Protein AF-P91363-F1 (afdb_monomer_lite)

Radius of gyration: 37.76 Å; chains: 1; bounding box: 95×38×75 Å

Foldseek 3Di:
DKDFDQLVVDVCSLVVQFTWIQDPNDIFTDGDPQFDDRSSPHGNPPPPPPVCVVVVVVVVVVVVVVVVVVVVVVVVVVVVVVVVVVVPPPVVVVVVVVVVD

pLDDT: mean 79.45, std 15.48, range [49.94, 96.5]

InterPro domains:
  IPR000742 EGF-like domain [PF00008] (11-38)
  IPR000742 EGF-like domain [PS00022] (29-40)
  IPR000742 EGF-like domain [PS01186] (29-40)
  IPR000742 EGF-like domain [PS50026] (6-41)

Secondary structure (DSSP, 8-state):
-EEE--GGGSGGGGGGSEEEEEETTEEEEEEPTTEESTTS-EE-------GGGSHHHHHHHHHHHHHHHHHHHHHHHHHHHHHHHHSSSSHHHHHHHHH--

Organism: Caenorhabditis elegans (NCBI:txid6239)

Sequence (101 aa):
MMTRMIDSMCPSECHSRGYCFRIEGEPRCFCQAGFEGDVCQFIESTVATIEDTKHGWGVMDTLLLICICLVVIGFYCIFMGYRSRRKDPESSFELQIIEEA

Structure (mmCIF, N/CA/C/O backbone):
data_AF-P91363-F1
#
_entry.id   AF-P91363-F1
#
loop_
_atom_site.group_PDB
_atom_site.id
_atom_site.type_symbol
_atom_site.label_atom_id
_atom_site.label_alt_id
_atom_site.label_comp_id
_atom_site.label_asym_id
_atom_site.label_entity_id
_atom_site.label_seq_id
_atom_site.pdbx_PDB_ins_code
_atom_site.Cartn_x
_atom_site.Cartn_y
_atom_site.Cartn_z
_atom_site.occupancy
_atom_site.B_iso_or_equiv
_atom_site.auth_seq_id
_atom_site.auth_comp_id
_atom_site.auth_asym_id
_atom_site.auth_atom_id
_atom_site.pdbx_PDB_model_num
ATOM 1 N N . MET A 1 1 ? 16.792 -10.262 -27.525 1.00 79.25 1 MET A N 1
ATOM 2 C CA . MET A 1 1 ? 17.711 -10.989 -26.617 1.00 79.25 1 MET A CA 1
ATOM 3 C C . MET A 1 1 ? 18.050 -10.071 -25.462 1.00 79.25 1 MET A C 1
ATOM 5 O O . MET A 1 1 ? 18.231 -8.884 -25.707 1.00 79.25 1 MET A O 1
ATOM 9 N N . MET A 1 2 ? 18.114 -10.611 -24.247 1.00 82.56 2 MET A N 1
ATOM 10 C CA . MET A 1 2 ? 18.591 -9.895 -23.065 1.00 82.56 2 MET A CA 1
ATOM 11 C C . MET A 1 2 ? 19.899 -10.539 -22.606 1.00 82.56 2 MET A C 1
ATOM 13 O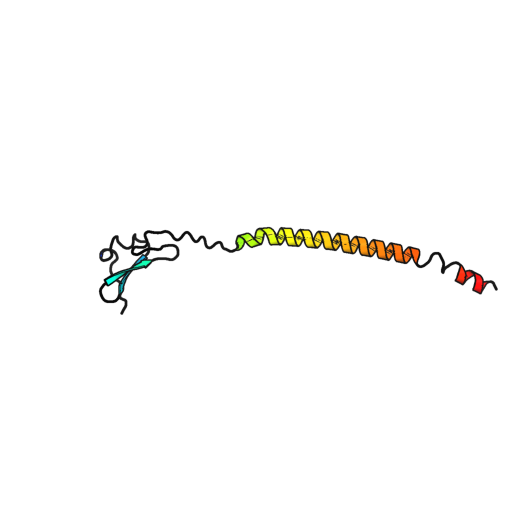 O . MET A 1 2 ? 19.962 -11.760 -22.465 1.00 82.56 2 MET A O 1
ATOM 17 N N . THR A 1 3 ? 20.938 -9.735 -22.400 1.00 90.69 3 THR A N 1
ATOM 18 C CA . THR A 1 3 ? 22.261 -10.232 -21.994 1.00 90.69 3 THR A CA 1
ATOM 19 C C . THR A 1 3 ? 22.774 -9.406 -20.829 1.00 90.69 3 THR A C 1
ATOM 21 O O . THR A 1 3 ? 22.764 -8.179 -20.904 1.00 90.69 3 THR A O 1
ATOM 24 N N . ARG A 1 4 ? 23.222 -10.062 -19.755 1.00 89.31 4 ARG A N 1
ATOM 25 C CA . ARG A 1 4 ? 23.795 -9.376 -18.590 1.00 89.31 4 ARG A CA 1
ATOM 26 C C . ARG A 1 4 ? 25.158 -8.775 -18.939 1.00 89.31 4 ARG A C 1
ATOM 28 O O . ARG A 1 4 ? 25.976 -9.432 -19.581 1.00 89.31 4 ARG A O 1
ATOM 35 N N . MET A 1 5 ? 25.386 -7.542 -18.508 1.00 88.44 5 MET A N 1
ATOM 36 C CA . MET A 1 5 ? 26.622 -6.784 -18.701 1.00 88.44 5 MET A CA 1
ATOM 37 C C . MET A 1 5 ? 27.313 -6.505 -17.362 1.00 88.44 5 MET A C 1
ATOM 39 O O . MET A 1 5 ? 26.780 -6.813 -16.298 1.00 88.44 5 MET A O 1
ATOM 43 N N . ILE A 1 6 ? 28.519 -5.940 -17.428 1.00 90.31 6 ILE A N 1
ATOM 44 C CA . ILE A 1 6 ? 29.226 -5.399 -16.262 1.00 90.31 6 ILE A CA 1
ATOM 45 C C . ILE A 1 6 ? 28.561 -4.071 -15.887 1.00 90.31 6 ILE A C 1
ATOM 47 O O . ILE A 1 6 ? 28.301 -3.262 -16.775 1.00 90.31 6 ILE A O 1
ATOM 51 N N . ASP A 1 7 ? 28.316 -3.833 -14.599 1.00 86.44 7 ASP A N 1
ATOM 52 C CA . ASP A 1 7 ? 27.561 -2.657 -14.144 1.00 86.44 7 ASP A CA 1
ATOM 53 C C . ASP A 1 7 ? 28.217 -1.323 -14.542 1.00 86.44 7 ASP A C 1
ATOM 55 O O . ASP A 1 7 ? 27.504 -0.383 -14.875 1.00 86.44 7 ASP A O 1
ATOM 59 N N . SER A 1 8 ? 29.549 -1.268 -14.667 1.00 88.25 8 SER A N 1
ATOM 60 C CA . SER A 1 8 ? 30.285 -0.094 -15.176 1.00 88.25 8 SER A CA 1
ATOM 61 C C . SER A 1 8 ? 30.000 0.272 -16.639 1.00 88.25 8 SER A C 1
ATOM 63 O O . SER A 1 8 ? 30.448 1.313 -17.113 1.00 88.25 8 SER A O 1
ATOM 65 N N . MET A 1 9 ? 29.297 -0.584 -17.387 1.00 89.06 9 MET A N 1
ATOM 66 C CA . MET A 1 9 ? 28.846 -0.293 -18.753 1.00 89.06 9 MET A CA 1
ATOM 67 C C . MET A 1 9 ? 27.476 0.396 -18.779 1.00 89.06 9 MET A C 1
ATOM 69 O O . MET A 1 9 ? 27.086 0.924 -19.821 1.00 89.06 9 MET A O 1
ATOM 73 N N . CYS A 1 10 ? 26.736 0.367 -17.668 1.00 90.25 10 CYS A N 1
ATOM 74 C CA . CYS A 1 10 ? 25.472 1.074 -17.526 1.00 90.25 10 CYS A CA 1
ATOM 75 C C . CYS A 1 10 ? 25.693 2.483 -16.962 1.00 90.25 10 CYS A C 1
ATOM 77 O O . CYS A 1 10 ? 26.642 2.715 -16.211 1.00 90.25 10 CYS A O 1
ATOM 79 N N . PRO A 1 11 ? 24.801 3.437 -17.281 1.00 86.94 11 PRO A N 1
ATOM 80 C CA . PRO A 1 11 ? 24.852 4.761 -16.679 1.00 86.94 11 PRO A CA 1
ATOM 81 C C . PRO A 1 11 ? 24.743 4.655 -15.153 1.00 86.94 11 PRO A C 1
ATOM 83 O O . PRO A 1 11 ? 23.833 4.008 -14.627 1.00 86.94 11 PRO A O 1
ATOM 86 N N . SER A 1 12 ? 25.669 5.302 -14.437 1.00 90.06 12 SER A N 1
ATOM 87 C CA . SER A 1 12 ? 25.713 5.361 -12.963 1.00 90.06 12 SER A CA 1
ATOM 88 C C . SER A 1 12 ? 25.705 4.000 -12.254 1.00 90.06 12 SER A C 1
ATOM 90 O O . SER A 1 12 ? 25.212 3.897 -11.131 1.00 90.06 12 SER A O 1
ATOM 92 N N . GLU A 1 13 ? 26.170 2.940 -12.927 1.00 91.88 13 GLU A N 1
ATOM 93 C CA . GLU A 1 13 ? 26.227 1.579 -12.378 1.00 91.88 13 GLU A CA 1
ATOM 94 C C . GLU A 1 13 ? 24.873 1.073 -11.838 1.00 91.88 13 GLU A C 1
ATOM 96 O O . GLU A 1 13 ? 24.823 0.277 -10.899 1.00 91.88 13 GLU A O 1
ATOM 101 N N . CYS A 1 14 ? 23.752 1.569 -12.379 1.00 92.06 14 CYS A N 1
ATOM 102 C CA . CYS A 1 14 ? 22.409 1.317 -11.837 1.00 92.06 14 CYS A CA 1
ATOM 103 C C . CYS A 1 14 ? 22.299 1.619 -10.322 1.00 92.06 14 CYS A C 1
ATOM 105 O O . CYS A 1 14 ? 21.601 0.913 -9.586 1.00 92.06 14 CYS A O 1
ATOM 107 N N . HIS A 1 15 ? 23.073 2.600 -9.835 1.00 91.38 15 HIS A N 1
ATOM 108 C CA . HIS A 1 15 ? 23.263 2.942 -8.422 1.00 91.38 15 HIS A CA 1
ATOM 109 C C . HIS A 1 15 ? 23.621 1.748 -7.511 1.00 91.38 15 HIS A C 1
ATOM 111 O O . HIS A 1 15 ? 23.375 1.800 -6.303 1.00 91.38 15 HIS A O 1
ATOM 117 N N . SER A 1 16 ? 24.167 0.655 -8.058 1.00 89.38 16 SER A N 1
ATOM 118 C CA . SER A 1 16 ? 24.353 -0.624 -7.348 1.00 89.38 16 SER A CA 1
ATOM 119 C C . SER A 1 16 ? 23.061 -1.182 -6.720 1.00 89.38 16 SER A C 1
ATOM 121 O O . SER A 1 16 ? 23.111 -1.972 -5.779 1.00 89.38 16 SER A O 1
ATOM 123 N N . ARG A 1 17 ? 21.892 -0.754 -7.216 1.00 91.19 17 ARG A N 1
ATOM 124 C CA . ARG A 1 17 ? 20.539 -1.135 -6.757 1.00 91.19 17 ARG A CA 1
ATOM 125 C C . ARG A 1 17 ? 19.799 -1.990 -7.790 1.00 91.19 17 ARG A C 1
ATOM 127 O O . ARG A 1 17 ? 18.594 -2.219 -7.687 1.00 91.19 17 ARG A O 1
ATOM 134 N N . GLY A 1 18 ? 20.516 -2.442 -8.809 1.00 92.19 18 GLY A N 1
ATOM 135 C CA . GLY A 1 18 ? 19.988 -3.212 -9.919 1.00 92.19 18 GLY A CA 1
ATOM 136 C C . GLY A 1 18 ? 21.095 -3.925 -10.681 1.00 92.19 18 GLY A C 1
ATOM 137 O O . GLY A 1 18 ? 22.244 -3.963 -10.248 1.00 92.19 18 GLY A O 1
ATOM 138 N N . TYR A 1 19 ? 20.730 -4.491 -11.823 1.00 92.31 19 TYR A N 1
ATOM 139 C CA . TYR A 1 19 ? 21.639 -5.214 -12.706 1.00 92.31 19 TYR A CA 1
ATOM 140 C C . TYR A 1 19 ? 21.646 -4.587 -14.099 1.00 92.31 19 TYR A C 1
ATOM 142 O O . TYR A 1 19 ? 20.584 -4.287 -14.650 1.00 92.31 19 TYR A O 1
ATOM 150 N N . CYS A 1 20 ? 22.829 -4.450 -14.694 1.00 94.31 20 CYS A N 1
ATOM 151 C CA . CYS A 1 20 ? 22.972 -3.951 -16.058 1.00 94.31 20 CYS A CA 1
ATOM 152 C C . CYS A 1 20 ? 22.672 -5.032 -17.114 1.00 94.31 20 CYS A C 1
ATOM 154 O O . CYS A 1 20 ? 23.315 -6.090 -17.149 1.00 94.31 20 CYS A O 1
ATOM 156 N N . PHE A 1 21 ? 21.730 -4.761 -18.022 1.00 93.88 21 PHE A N 1
ATOM 157 C CA . PHE A 1 21 ? 21.379 -5.643 -19.138 1.00 93.88 21 PHE A CA 1
ATOM 158 C C . PHE A 1 21 ? 21.402 -4.909 -20.480 1.00 93.88 21 PHE A C 1
ATOM 160 O O . PHE A 1 21 ? 20.991 -3.760 -20.585 1.00 93.88 21 PHE A O 1
ATOM 167 N N . ARG A 1 22 ? 21.813 -5.600 -21.548 1.00 91.88 22 ARG A N 1
ATOM 168 C CA . ARG A 1 22 ? 21.629 -5.134 -22.929 1.00 91.88 22 ARG A CA 1
ATOM 169 C C . ARG A 1 22 ? 20.284 -5.607 -23.452 1.00 91.88 22 ARG A C 1
ATOM 171 O O . ARG A 1 22 ? 20.090 -6.816 -23.600 1.00 91.88 22 ARG A O 1
ATOM 178 N N . ILE A 1 23 ? 19.401 -4.671 -23.776 1.00 90.75 23 ILE A N 1
ATOM 179 C CA . ILE A 1 23 ? 18.097 -4.933 -24.389 1.00 90.75 23 ILE A CA 1
ATOM 180 C C . ILE A 1 23 ? 18.087 -4.211 -25.735 1.00 90.75 23 ILE A C 1
ATOM 182 O O . ILE A 1 23 ? 18.288 -3.007 -25.792 1.00 90.75 23 ILE A O 1
ATOM 186 N N . GLU A 1 24 ? 17.932 -4.961 -26.829 1.00 89.75 24 GLU A N 1
ATOM 187 C CA . GLU A 1 24 ? 17.849 -4.401 -28.197 1.00 89.75 24 GLU A CA 1
ATOM 188 C C . GLU A 1 24 ? 19.048 -3.529 -28.626 1.00 89.75 24 GLU A C 1
ATOM 190 O O . GLU A 1 24 ? 18.962 -2.737 -29.554 1.00 89.75 24 GLU A O 1
ATOM 195 N N . GLY A 1 25 ? 20.206 -3.722 -27.987 1.00 87.62 25 GLY A N 1
ATOM 196 C CA . GLY A 1 25 ? 21.431 -2.963 -28.260 1.00 87.62 25 GLY A CA 1
ATOM 197 C C . GLY A 1 25 ? 21.691 -1.829 -27.267 1.00 87.62 25 GLY A C 1
ATOM 198 O O . GLY A 1 25 ? 22.846 -1.434 -27.116 1.00 87.62 25 GLY A O 1
ATOM 199 N N . GLU A 1 26 ? 20.678 -1.397 -26.517 1.00 89.50 26 GLU A N 1
ATOM 200 C CA . GLU A 1 26 ? 20.801 -0.360 -25.492 1.00 89.50 26 GLU A CA 1
ATOM 201 C C . GLU A 1 26 ? 21.088 -0.962 -24.103 1.00 89.50 26 GLU A C 1
ATOM 203 O O . GLU A 1 26 ? 20.515 -2.001 -23.748 1.00 89.50 26 GLU A O 1
ATOM 208 N N . PRO A 1 27 ? 21.972 -0.345 -23.296 1.00 90.31 27 PRO A N 1
ATOM 209 C CA . PRO A 1 27 ? 22.138 -0.701 -21.893 1.00 90.31 27 PRO A CA 1
ATOM 210 C C . PRO A 1 27 ? 20.943 -0.181 -21.083 1.00 90.31 27 PRO A C 1
ATOM 212 O O . PRO A 1 27 ? 20.646 1.012 -21.095 1.00 90.31 27 PRO A O 1
ATOM 215 N N . ARG A 1 28 ? 20.258 -1.072 -20.369 1.00 91.94 28 ARG A N 1
ATOM 216 C CA . ARG A 1 28 ? 19.160 -0.747 -19.453 1.00 91.94 28 ARG A CA 1
ATOM 217 C C . ARG A 1 28 ? 19.407 -1.384 -18.093 1.00 91.94 28 ARG A C 1
ATOM 219 O O . ARG A 1 28 ? 19.889 -2.515 -18.005 1.00 91.94 28 ARG A O 1
ATOM 226 N N . CYS A 1 29 ? 19.053 -0.662 -17.038 1.00 93.56 29 CYS A N 1
ATOM 227 C CA . CYS A 1 29 ? 19.109 -1.171 -15.676 1.00 93.56 29 CYS A CA 1
ATOM 228 C C . CYS A 1 29 ? 17.827 -1.928 -15.333 1.00 93.56 29 CYS A C 1
ATOM 230 O O . CYS A 1 29 ? 16.726 -1.474 -15.634 1.00 93.56 29 CYS A O 1
ATOM 232 N N . PHE A 1 30 ? 17.971 -3.080 -14.681 1.00 91.88 30 PHE A N 1
ATOM 233 C CA . PHE A 1 30 ? 16.857 -3.788 -14.062 1.00 91.88 30 PHE A CA 1
ATOM 234 C C . PHE A 1 30 ? 16.929 -3.618 -12.548 1.00 91.88 30 PHE A C 1
ATOM 236 O O . PHE A 1 30 ? 17.875 -4.096 -11.918 1.00 91.88 30 PHE A O 1
ATOM 243 N N . CYS A 1 31 ? 15.951 -2.926 -11.976 1.00 93.19 31 CYS A N 1
ATOM 244 C CA . CYS A 1 31 ? 15.967 -2.548 -10.570 1.00 93.19 31 CYS A CA 1
ATOM 245 C C . CYS A 1 31 ? 15.529 -3.681 -9.649 1.00 93.19 31 CYS A C 1
ATOM 247 O O . CYS A 1 31 ? 14.667 -4.494 -9.989 1.00 93.19 31 CYS A O 1
ATOM 249 N N . GLN A 1 32 ? 16.146 -3.741 -8.469 1.00 91.00 32 GLN A N 1
ATOM 250 C CA . GLN A 1 32 ? 15.688 -4.615 -7.399 1.00 91.00 32 GLN A CA 1
ATOM 251 C C . GLN A 1 32 ? 14.327 -4.132 -6.868 1.00 91.00 32 GLN A C 1
ATOM 253 O O . GLN A 1 32 ? 13.989 -2.954 -6.977 1.00 91.00 32 GLN A O 1
ATOM 258 N N . ALA A 1 33 ? 13.542 -5.041 -6.282 1.00 87.38 33 ALA A N 1
ATOM 259 C CA . ALA A 1 33 ? 12.260 -4.701 -5.669 1.00 87.38 33 ALA A CA 1
ATOM 260 C C . ALA A 1 33 ? 12.402 -3.536 -4.671 1.00 87.38 33 ALA A C 1
ATOM 262 O O . ALA A 1 33 ? 13.312 -3.540 -3.839 1.00 87.38 33 ALA A O 1
ATOM 263 N N . GLY A 1 34 ? 11.496 -2.559 -4.759 1.00 87.75 34 GLY A N 1
ATOM 264 C CA . GLY A 1 34 ? 11.546 -1.333 -3.958 1.00 87.75 34 GLY A CA 1
ATOM 265 C C . GLY A 1 34 ? 12.424 -0.225 -4.547 1.00 87.75 34 GLY A C 1
ATOM 266 O O . GLY A 1 34 ? 12.620 0.795 -3.894 1.00 87.75 34 GLY A O 1
ATOM 267 N N . PHE A 1 35 ? 12.959 -0.388 -5.760 1.00 90.06 35 PHE A N 1
ATOM 268 C CA . PHE A 1 35 ? 13.658 0.671 -6.483 1.00 90.06 35 PHE A CA 1
ATOM 269 C C . PHE A 1 35 ? 13.060 0.878 -7.871 1.00 90.06 35 PHE A C 1
ATOM 271 O O . PHE A 1 35 ? 12.744 -0.079 -8.575 1.00 90.06 35 PHE A O 1
ATOM 278 N N . GLU A 1 36 ? 12.959 2.138 -8.272 1.00 90.88 36 GLU A N 1
ATOM 279 C CA . GLU A 1 36 ? 12.362 2.569 -9.531 1.00 90.88 36 GLU A CA 1
ATOM 280 C C . GLU A 1 36 ? 13.233 3.604 -10.255 1.00 90.88 36 GLU A C 1
ATOM 282 O O . GLU A 1 36 ? 14.152 4.209 -9.691 1.00 90.88 36 GLU A O 1
ATOM 287 N N . GLY A 1 37 ? 12.923 3.813 -11.535 1.00 90.81 37 GLY A N 1
ATOM 288 C CA . GLY A 1 37 ? 13.619 4.734 -12.432 1.00 90.81 37 GLY A CA 1
ATOM 289 C C . GLY A 1 37 ? 14.621 4.054 -13.365 1.00 90.81 37 GLY A C 1
ATOM 290 O O . GLY A 1 37 ? 15.007 2.905 -13.161 1.00 90.81 37 GLY A O 1
ATOM 291 N N . ASP A 1 38 ? 15.058 4.792 -14.391 1.00 89.44 38 ASP A N 1
ATOM 292 C CA . ASP A 1 38 ? 15.939 4.290 -15.460 1.00 89.44 38 ASP A CA 1
ATOM 293 C C . ASP A 1 38 ? 17.276 3.723 -14.958 1.00 89.44 38 ASP A C 1
ATOM 295 O O . ASP A 1 38 ? 17.860 2.855 -15.605 1.00 89.44 38 ASP A O 1
ATOM 299 N N . VAL A 1 39 ? 17.758 4.208 -13.808 1.00 91.56 39 VAL A N 1
ATOM 300 C CA . VAL A 1 39 ? 18.987 3.750 -13.139 1.00 91.56 39 VAL A CA 1
ATOM 301 C C . VAL A 1 39 ? 18.745 3.349 -11.683 1.00 91.56 39 VAL A C 1
ATOM 303 O O . VAL A 1 39 ? 19.680 3.317 -10.886 1.00 91.56 39 VAL A O 1
ATOM 306 N N . CYS A 1 40 ? 17.500 3.029 -11.316 1.00 92.62 40 CYS A N 1
ATOM 307 C CA . CYS A 1 40 ? 17.134 2.633 -9.949 1.00 92.62 40 CYS A CA 1
ATOM 308 C C . CYS A 1 40 ? 17.409 3.733 -8.907 1.00 92.62 40 CYS A C 1
ATOM 310 O O . CYS A 1 40 ? 17.805 3.472 -7.763 1.00 92.62 40 CYS A O 1
ATOM 312 N N . GLN A 1 41 ? 17.239 4.993 -9.320 1.00 90.25 41 GLN A N 1
ATOM 313 C CA . GLN A 1 41 ? 17.493 6.164 -8.487 1.00 90.25 41 GLN A CA 1
ATOM 314 C C . GLN A 1 41 ? 16.407 6.409 -7.435 1.00 90.25 41 GLN A C 1
ATOM 316 O O . GLN A 1 41 ? 16.711 6.942 -6.365 1.00 90.25 41 GLN A O 1
ATOM 321 N N . PHE A 1 42 ? 15.165 6.016 -7.708 1.00 90.62 42 PHE A N 1
ATOM 322 C CA . PHE A 1 42 ? 14.042 6.203 -6.799 1.00 90.62 42 PHE A CA 1
ATOM 323 C C . PHE A 1 42 ? 13.899 4.979 -5.898 1.00 90.62 42 PHE A C 1
ATOM 325 O O . PHE A 1 42 ? 14.104 3.851 -6.337 1.00 90.62 42 PHE A O 1
ATOM 332 N N . ILE A 1 43 ? 13.592 5.196 -4.621 1.00 86.12 43 ILE A N 1
ATOM 333 C CA . ILE A 1 43 ? 13.185 4.119 -3.716 1.00 86.12 43 ILE A CA 1
ATOM 334 C C . ILE A 1 43 ? 11.667 4.104 -3.762 1.00 86.12 43 ILE A C 1
ATOM 336 O O . ILE A 1 43 ? 11.036 5.034 -3.252 1.00 86.12 43 ILE A O 1
ATOM 340 N N . GLU A 1 44 ? 11.101 3.061 -4.356 1.00 77.88 44 GLU A N 1
ATOM 341 C CA . GLU A 1 44 ? 9.689 2.763 -4.200 1.00 77.88 44 GLU A CA 1
ATOM 342 C C . GLU A 1 44 ? 9.506 2.290 -2.764 1.00 77.88 44 GLU A C 1
ATOM 344 O O . GLU A 1 44 ? 9.702 1.131 -2.396 1.00 77.88 44 GLU A O 1
ATOM 349 N N . SER A 1 45 ? 9.180 3.252 -1.911 1.00 67.62 45 SER A N 1
ATOM 350 C CA . SER A 1 45 ? 8.812 3.022 -0.523 1.00 67.62 45 SER A CA 1
ATOM 351 C C . SER A 1 45 ? 7.376 2.511 -0.452 1.00 67.62 45 SER A C 1
ATOM 353 O O . SER A 1 45 ? 6.603 2.901 0.413 1.00 67.62 45 SER A O 1
ATOM 355 N N . THR A 1 46 ? 7.045 1.537 -1.301 1.00 59.31 46 THR A N 1
ATOM 356 C CA . THR A 1 46 ? 6.206 0.457 -0.830 1.00 59.31 46 THR A CA 1
ATOM 357 C C . THR A 1 46 ? 7.123 -0.357 0.094 1.00 59.31 46 THR A C 1
ATOM 359 O O . THR A 1 46 ? 7.693 -1.378 -0.271 1.00 59.31 46 THR A O 1
ATOM 362 N N . VAL A 1 47 ? 7.284 0.001 1.369 1.00 54.75 47 VAL A N 1
ATOM 363 C CA . VAL A 1 47 ? 6.239 -0.344 2.337 1.00 54.75 47 VAL A CA 1
ATOM 364 C C . VAL A 1 47 ? 5.122 -1.051 1.577 1.00 54.75 47 VAL A C 1
ATOM 366 O O . VAL A 1 47 ? 4.075 -0.490 1.274 1.00 54.75 47 VAL A O 1
ATOM 369 N N . ALA A 1 48 ? 5.383 -2.315 1.222 1.00 56.75 48 ALA A N 1
ATOM 370 C CA . ALA A 1 48 ? 4.408 -3.321 1.531 1.00 56.75 48 ALA A CA 1
ATOM 371 C C . ALA A 1 48 ? 4.006 -2.964 2.957 1.00 56.75 48 ALA A C 1
ATOM 373 O O . ALA A 1 48 ? 4.637 -3.347 3.942 1.00 56.75 48 ALA A O 1
ATOM 374 N N . THR A 1 49 ? 2.987 -2.113 3.050 1.00 53.31 49 THR A N 1
ATOM 375 C CA . THR A 1 49 ? 1.933 -2.283 3.993 1.00 53.31 49 THR A CA 1
ATOM 376 C C . THR A 1 49 ? 1.579 -3.724 3.733 1.00 53.31 49 THR A C 1
ATOM 378 O O . THR A 1 49 ? 0.748 -4.060 2.894 1.00 53.31 49 THR A O 1
ATOM 381 N N . ILE A 1 50 ? 2.303 -4.600 4.425 1.00 56.56 50 ILE A N 1
ATOM 382 C CA . ILE A 1 50 ? 1.672 -5.748 4.979 1.00 56.56 50 ILE A CA 1
ATOM 383 C C . ILE A 1 50 ? 0.396 -5.132 5.517 1.00 56.56 50 ILE A C 1
ATOM 385 O O . ILE A 1 50 ? 0.424 -4.178 6.305 1.00 56.56 50 ILE A O 1
ATOM 389 N N . GLU A 1 51 ? -0.720 -5.591 4.991 1.00 58.81 51 GLU A N 1
ATOM 390 C CA . GLU A 1 51 ? -2.051 -5.258 5.456 1.00 58.81 51 GLU A CA 1
ATOM 391 C C . GLU A 1 51 ? -2.240 -5.683 6.936 1.00 58.81 51 GLU A C 1
ATOM 393 O O . GLU A 1 51 ? -3.356 -5.822 7.421 1.00 58.81 51 GLU A O 1
ATOM 398 N N . ASP A 1 52 ? -1.153 -5.821 7.701 1.00 56.91 52 ASP A N 1
ATOM 399 C CA . ASP A 1 52 ? -1.059 -5.975 9.138 1.00 56.91 52 ASP A CA 1
ATOM 400 C C . ASP A 1 52 ? -1.544 -4.759 9.924 1.00 56.91 52 ASP A C 1
ATOM 402 O O . ASP A 1 52 ? -1.602 -4.813 11.149 1.00 56.91 52 ASP A O 1
ATOM 406 N N . THR A 1 53 ? -1.992 -3.685 9.273 1.00 50.75 53 THR A N 1
ATOM 407 C CA . THR A 1 53 ? -2.780 -2.656 9.964 1.00 50.75 53 THR A CA 1
ATOM 408 C C . THR A 1 53 ? -4.274 -2.981 10.045 1.00 50.75 53 THR A C 1
ATOM 410 O O . THR A 1 53 ? -4.992 -2.272 10.746 1.00 50.75 53 THR A O 1
ATOM 413 N N . LYS A 1 54 ? -4.761 -4.087 9.453 1.00 55.28 54 LYS A N 1
ATOM 414 C CA . LYS A 1 54 ? -6.109 -4.620 9.753 1.00 55.28 54 LYS A CA 1
ATOM 415 C C . LYS A 1 54 ? -6.146 -5.631 10.906 1.00 55.28 54 LYS A C 1
ATOM 417 O O . LYS A 1 54 ? -7.233 -5.944 11.386 1.00 55.28 54 LYS A O 1
ATOM 422 N N . HIS A 1 55 ? -5.003 -6.080 11.431 1.00 53.03 55 HIS A N 1
ATOM 423 C CA . HIS A 1 55 ? -4.982 -6.969 12.604 1.00 53.03 55 HIS A CA 1
ATOM 424 C C . HIS A 1 55 ? -5.215 -6.233 13.940 1.00 53.03 55 HIS A C 1
ATOM 426 O O . HIS A 1 55 ? -5.605 -6.860 14.922 1.00 53.03 55 HIS A O 1
ATOM 432 N N . GLY A 1 56 ? -5.049 -4.904 13.991 1.00 56.31 56 GLY A N 1
ATOM 433 C CA . GLY A 1 56 ? -5.282 -4.117 15.212 1.00 56.31 56 GLY A CA 1
ATOM 434 C C . GLY A 1 56 ? -6.761 -3.896 15.552 1.00 56.31 56 GLY A C 1
ATOM 435 O O . GLY A 1 56 ? -7.117 -3.815 16.725 1.00 56.31 56 GLY A O 1
ATOM 436 N N . TRP A 1 57 ? -7.631 -3.829 14.539 1.00 61.69 57 TRP A N 1
ATOM 437 C CA . TRP A 1 57 ? -9.074 -3.640 14.741 1.00 61.69 57 TRP A CA 1
ATOM 438 C C . TRP A 1 57 ? -9.784 -4.975 14.977 1.00 61.69 57 TRP A C 1
ATOM 440 O O . TRP A 1 57 ? -10.688 -5.044 15.801 1.00 61.69 57 TRP A O 1
ATOM 450 N N . GLY A 1 58 ? -9.301 -6.067 14.371 1.00 63.91 58 GLY A N 1
ATOM 451 C CA . GLY A 1 58 ? -9.932 -7.383 14.488 1.00 63.91 58 GLY A CA 1
ATOM 452 C C . GLY A 1 58 ? -10.053 -7.892 15.926 1.00 63.91 58 GLY A C 1
ATOM 453 O O . GLY A 1 58 ? -11.110 -8.389 16.300 1.00 63.91 58 GLY A O 1
ATOM 454 N N . VAL A 1 59 ? -9.026 -7.740 16.770 1.00 73.56 59 VAL A N 1
ATOM 455 C CA . VAL A 1 59 ? -9.100 -8.222 18.166 1.00 73.56 59 VAL A CA 1
ATOM 456 C C . VAL A 1 59 ? -10.062 -7.368 18.995 1.00 73.56 59 VAL A C 1
ATOM 458 O O . VAL A 1 59 ? -10.826 -7.911 19.790 1.00 73.56 59 VAL A O 1
ATOM 461 N N . MET A 1 60 ? -10.070 -6.050 18.777 1.00 77.12 60 MET A N 1
ATOM 462 C CA . MET A 1 60 ? -10.969 -5.129 19.481 1.00 77.12 60 MET A CA 1
ATOM 463 C C . MET A 1 60 ? -12.425 -5.360 19.078 1.00 77.12 60 MET A C 1
ATOM 465 O O . MET A 1 60 ? -13.285 -5.481 19.950 1.00 77.12 60 MET A O 1
ATOM 469 N N . ASP A 1 61 ? -12.680 -5.531 17.780 1.00 83.50 61 ASP A N 1
ATOM 470 C CA . ASP A 1 61 ? -14.002 -5.863 17.255 1.00 83.50 61 ASP A CA 1
ATOM 471 C C . ASP A 1 61 ? -14.462 -7.237 17.761 1.00 83.50 61 ASP A C 1
ATOM 473 O O . ASP A 1 61 ? -15.598 -7.390 18.212 1.00 83.50 61 ASP A O 1
ATOM 477 N N . THR A 1 62 ? -13.569 -8.233 17.781 1.00 87.44 62 THR A N 1
ATOM 478 C CA . THR A 1 62 ? -13.902 -9.580 18.269 1.00 87.44 62 THR A CA 1
ATOM 479 C C . THR A 1 62 ? -14.231 -9.572 19.765 1.00 87.44 62 THR A C 1
ATOM 481 O O . THR A 1 62 ? -15.228 -10.167 20.177 1.00 87.44 62 THR A O 1
ATOM 484 N N . LEU A 1 63 ? -13.443 -8.874 20.591 1.00 88.94 63 LEU A N 1
ATOM 485 C CA . LEU A 1 63 ? -13.696 -8.755 22.032 1.00 88.94 63 LEU A CA 1
ATOM 486 C C . LEU A 1 63 ? -15.002 -8.005 22.323 1.00 88.94 63 LEU A C 1
ATOM 488 O O . LEU A 1 63 ? -15.780 -8.437 23.176 1.00 88.94 63 LEU A O 1
ATOM 492 N N . LEU A 1 64 ? -15.274 -6.919 21.595 1.00 90.50 64 LEU A N 1
ATOM 493 C CA . LEU A 1 64 ? -16.507 -6.147 21.734 1.00 90.50 64 LEU A CA 1
ATOM 494 C C . LEU A 1 64 ? -17.745 -6.994 21.395 1.00 90.50 64 LEU A C 1
ATOM 496 O O . LEU A 1 64 ? -18.717 -6.988 22.153 1.00 90.50 64 LEU A O 1
ATOM 500 N N . LEU A 1 65 ? -17.696 -7.766 20.305 1.00 91.50 65 LEU A N 1
ATOM 501 C CA . LEU A 1 65 ? -18.785 -8.657 19.896 1.00 91.50 65 LEU A CA 1
ATOM 502 C C . LEU A 1 65 ? -19.064 -9.751 20.935 1.00 91.50 65 LEU A C 1
ATOM 504 O O . LEU A 1 65 ? -20.224 -9.999 21.263 1.00 91.50 65 LEU A O 1
ATOM 508 N N . ILE A 1 66 ? -18.024 -10.370 21.506 1.00 93.69 66 ILE A N 1
ATOM 509 C CA . ILE A 1 66 ? -18.179 -11.385 22.562 1.00 93.69 66 ILE A CA 1
ATOM 510 C C . ILE A 1 66 ? -18.862 -10.784 23.799 1.00 93.69 66 ILE A C 1
ATOM 512 O O . ILE A 1 66 ? -19.808 -11.372 24.326 1.00 93.69 66 ILE A O 1
ATOM 516 N N . CYS A 1 67 ? -18.436 -9.596 24.236 1.00 94.56 67 CYS A N 1
ATOM 517 C CA . CYS A 1 67 ? -19.047 -8.894 25.366 1.00 94.56 67 CYS A CA 1
ATOM 518 C C . CYS A 1 67 ? -20.537 -8.599 25.131 1.00 94.56 67 CYS A C 1
ATOM 520 O O . CYS A 1 67 ? -21.360 -8.865 26.009 1.00 94.56 67 CYS A O 1
ATOM 522 N N . ILE A 1 68 ? -20.904 -8.106 23.942 1.00 95.00 68 ILE A N 1
ATOM 523 C CA . ILE A 1 68 ? -22.305 -7.838 23.578 1.00 95.00 68 ILE A CA 1
ATOM 524 C C . ILE A 1 68 ? -23.127 -9.133 23.606 1.00 95.00 68 ILE A C 1
ATOM 526 O O . ILE A 1 68 ? -24.209 -9.159 24.194 1.00 95.00 68 ILE A O 1
ATOM 530 N N . CYS A 1 69 ? -22.606 -10.227 23.043 1.00 95.31 69 CYS A N 1
ATOM 531 C CA . CYS A 1 69 ? -23.273 -11.529 23.057 1.00 95.31 69 CYS A CA 1
ATOM 532 C C . CYS A 1 69 ? -23.544 -12.031 24.482 1.00 95.31 69 CYS A C 1
ATOM 534 O O . CYS A 1 69 ? -24.649 -12.490 24.759 1.00 95.31 69 CYS A O 1
ATOM 536 N N . LEU A 1 70 ? -22.585 -11.906 25.404 1.00 96.06 70 LEU A N 1
ATOM 537 C CA . LEU A 1 70 ? -22.768 -12.318 26.801 1.00 96.06 70 LEU A CA 1
ATOM 538 C C . LEU A 1 70 ? -23.840 -11.491 27.518 1.00 96.06 70 LEU A C 1
ATOM 540 O O . LEU A 1 70 ? -24.643 -12.051 28.262 1.00 96.06 70 LEU A O 1
ATOM 544 N N . VAL A 1 71 ? -23.895 -10.180 27.268 1.00 96.31 71 VAL A N 1
ATOM 545 C CA . VAL A 1 71 ? -24.934 -9.304 27.831 1.00 96.31 71 VAL A CA 1
ATOM 546 C C . VAL A 1 71 ? -26.311 -9.669 27.276 1.00 96.31 71 VAL A C 1
ATOM 548 O O . VAL A 1 71 ? -27.265 -9.781 28.045 1.00 96.31 71 VAL A O 1
ATOM 551 N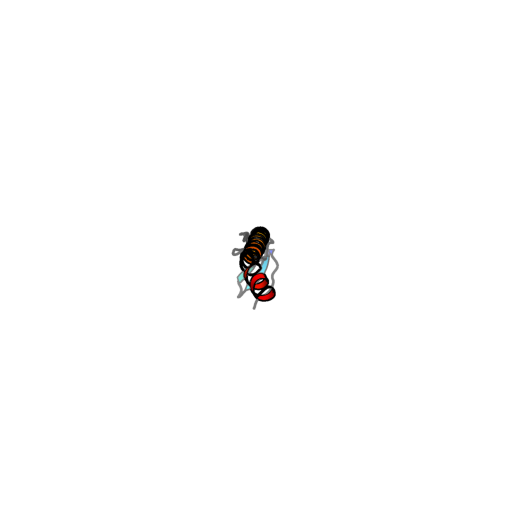 N . VAL A 1 72 ? -26.421 -9.918 25.968 1.00 96.50 72 VAL A N 1
ATOM 552 C CA . VAL A 1 72 ? -27.681 -10.323 25.323 1.00 96.50 72 VAL A CA 1
ATOM 553 C C . VAL A 1 72 ? -28.141 -11.692 25.820 1.00 96.50 72 VAL A C 1
ATOM 555 O O . VAL A 1 72 ? -29.305 -11.840 26.182 1.00 96.50 72 VAL A O 1
ATOM 558 N N . ILE A 1 73 ? -27.244 -12.679 25.897 1.00 95.19 73 ILE A N 1
ATOM 559 C CA . ILE A 1 73 ? -27.550 -14.017 26.423 1.00 95.19 73 ILE A CA 1
ATOM 560 C C . ILE A 1 73 ? -27.935 -13.930 27.902 1.00 95.19 73 ILE A C 1
ATOM 562 O O . ILE A 1 73 ? -28.926 -14.528 28.307 1.00 95.19 73 ILE A O 1
ATOM 566 N N . GLY A 1 74 ? -27.208 -13.150 28.706 1.00 95.19 74 GLY A N 1
ATOM 567 C CA . GLY A 1 74 ? -27.529 -12.918 30.113 1.00 95.19 74 GLY A CA 1
ATOM 568 C C . GLY A 1 74 ? -28.911 -12.293 30.287 1.00 95.19 74 GLY A C 1
ATOM 569 O O . GLY A 1 74 ? -29.730 -12.808 31.046 1.00 95.19 74 GLY A O 1
ATOM 570 N N . PHE A 1 75 ? -29.216 -11.242 29.524 1.00 95.38 75 PHE A N 1
ATOM 571 C CA . PHE A 1 75 ? -30.530 -10.606 29.530 1.00 95.38 75 PHE A CA 1
ATOM 572 C C . PHE A 1 75 ? -31.627 -11.557 29.045 1.00 95.38 75 PHE A C 1
ATOM 574 O O . PHE A 1 75 ? -32.702 -11.595 29.634 1.00 95.38 75 PHE A O 1
ATOM 581 N N . TYR A 1 76 ? -31.356 -12.374 28.027 1.00 93.19 76 TYR A N 1
ATOM 582 C CA . TYR A 1 76 ? -32.287 -13.379 27.522 1.00 93.19 76 TYR A CA 1
ATOM 583 C C . TYR A 1 76 ? -32.571 -14.475 28.555 1.00 93.19 76 TYR A C 1
ATOM 585 O O . TYR A 1 76 ? -33.732 -14.797 28.796 1.00 93.19 76 TYR A O 1
ATOM 593 N N . CYS A 1 77 ? -31.546 -15.006 29.226 1.00 91.88 77 CYS A N 1
ATOM 594 C CA . CYS A 1 77 ? -31.689 -15.980 30.309 1.00 91.88 77 CYS A CA 1
ATOM 595 C C . CYS A 1 77 ? -32.464 -15.397 31.492 1.00 91.88 77 CYS A C 1
ATOM 597 O O . CYS A 1 77 ? -33.359 -16.049 32.025 1.00 91.88 77 CYS A O 1
ATOM 599 N N . ILE A 1 78 ? -32.166 -14.152 31.869 1.00 89.56 78 ILE A N 1
ATOM 600 C CA . ILE A 1 78 ? -32.885 -13.422 32.912 1.00 89.56 78 ILE A CA 1
ATOM 601 C C . ILE A 1 78 ? -34.344 -13.208 32.497 1.00 89.56 78 ILE A C 1
ATOM 603 O O . ILE A 1 78 ? -35.247 -13.505 33.270 1.00 89.56 78 ILE A O 1
ATOM 607 N N . PHE A 1 79 ? -34.603 -12.758 31.271 1.00 91.00 79 PHE A N 1
ATOM 608 C CA . PHE A 1 79 ? -35.947 -12.509 30.756 1.00 91.00 79 PHE A CA 1
ATOM 609 C C . PHE A 1 79 ? -36.766 -13.796 30.634 1.00 91.00 79 PHE A C 1
ATO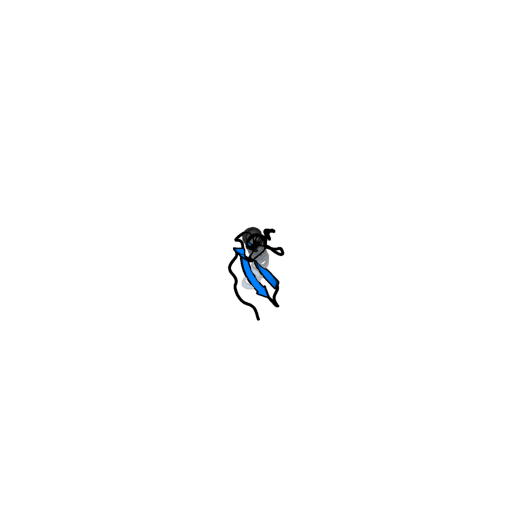M 611 O O . PHE A 1 79 ? -37.929 -13.820 31.029 1.00 91.00 79 PHE A O 1
ATOM 618 N N . MET A 1 80 ? -36.170 -14.886 30.148 1.00 81.56 80 MET A N 1
ATOM 619 C CA . MET A 1 80 ? -36.813 -16.199 30.126 1.00 81.56 80 MET A CA 1
ATOM 620 C C . MET A 1 80 ? -37.030 -16.750 31.534 1.00 81.56 80 MET A C 1
ATOM 622 O O . MET A 1 80 ? -38.096 -17.295 31.794 1.00 81.56 80 MET A O 1
ATOM 626 N N . GLY A 1 81 ? -36.087 -16.563 32.459 1.00 84.69 81 GLY A N 1
ATOM 627 C CA . GLY A 1 81 ? -36.249 -16.924 33.867 1.00 84.69 81 GLY A CA 1
ATOM 628 C C . GLY A 1 81 ? -37.373 -16.132 34.541 1.00 84.69 81 GLY A C 1
ATOM 629 O O . GLY A 1 81 ? -38.233 -16.713 35.202 1.00 84.69 81 GLY A O 1
ATOM 630 N N . TYR A 1 82 ? -37.444 -14.821 34.300 1.00 73.00 82 TYR A N 1
ATOM 631 C CA . TYR A 1 82 ? -38.546 -13.966 34.744 1.00 73.00 82 TYR A CA 1
ATOM 632 C C . TYR A 1 82 ? -39.872 -14.376 34.106 1.00 73.00 82 TYR A C 1
ATOM 634 O O . TYR A 1 82 ? -40.891 -14.440 34.794 1.00 73.00 82 TYR A O 1
ATOM 642 N N . ARG A 1 83 ? -39.878 -14.704 32.810 1.00 71.88 83 ARG A N 1
ATOM 643 C CA . ARG A 1 83 ? -41.069 -15.196 32.113 1.00 71.88 83 ARG A CA 1
ATOM 644 C C . ARG A 1 83 ? -41.506 -16.560 32.641 1.00 71.88 83 ARG A C 1
ATOM 646 O O . ARG A 1 83 ? -42.703 -16.784 32.754 1.00 71.88 83 ARG A O 1
ATOM 653 N N . SER A 1 84 ? -40.571 -17.439 32.993 1.00 64.12 84 SER A N 1
ATOM 654 C CA . SER A 1 84 ? -40.859 -18.741 33.599 1.00 64.12 84 SER A CA 1
ATOM 655 C C . SER A 1 84 ? -41.433 -18.584 35.005 1.00 64.12 84 SER A C 1
ATOM 657 O O . SER A 1 84 ? -42.365 -19.293 35.350 1.00 64.12 84 SER A O 1
ATOM 659 N N . ARG A 1 85 ? -40.952 -17.614 35.795 1.00 61.56 85 ARG A N 1
ATOM 660 C CA . ARG A 1 85 ? -41.531 -17.282 37.109 1.00 61.56 85 ARG A CA 1
ATOM 661 C C . ARG A 1 85 ? -42.913 -16.631 37.001 1.00 61.56 85 ARG A C 1
ATOM 663 O O . ARG A 1 85 ? -43.741 -16.842 37.875 1.00 61.56 85 ARG A O 1
ATOM 670 N N . ARG A 1 86 ? -43.180 -15.847 35.947 1.00 57.16 86 ARG A N 1
ATOM 671 C CA . ARG A 1 86 ? -44.519 -15.286 35.686 1.00 57.16 86 ARG A CA 1
ATOM 672 C C . ARG A 1 86 ? -45.495 -16.274 35.057 1.00 57.16 86 ARG A C 1
ATOM 674 O O . ARG A 1 86 ? -46.687 -16.009 35.124 1.00 57.16 86 ARG A O 1
ATOM 681 N N . LYS A 1 87 ? -45.026 -17.344 34.410 1.00 49.94 87 LYS A N 1
ATOM 682 C CA . LYS A 1 87 ? -45.927 -18.297 33.754 1.00 49.94 87 LYS A CA 1
ATOM 683 C C . LYS A 1 87 ? -46.708 -19.168 34.729 1.00 49.94 87 LYS A C 1
ATOM 685 O O . LYS A 1 87 ? -47.728 -19.679 34.302 1.00 49.94 87 LYS A O 1
ATOM 690 N N . ASP A 1 88 ? -46.321 -19.229 36.004 1.00 52.75 88 ASP A N 1
ATOM 691 C CA . ASP A 1 88 ? -47.056 -19.990 37.016 1.00 52.75 88 ASP A CA 1
ATOM 692 C C . ASP A 1 88 ? -47.025 -19.313 38.409 1.00 52.75 88 ASP A C 1
ATOM 694 O O . ASP A 1 88 ? -46.323 -19.763 39.312 1.00 52.75 88 ASP A O 1
ATOM 698 N N . PRO A 1 89 ? -47.761 -18.206 38.616 1.00 52.56 89 PRO A N 1
ATOM 699 C CA . PRO A 1 89 ? -48.416 -17.963 39.902 1.00 52.56 89 PRO A CA 1
ATOM 700 C C . PRO A 1 89 ? -49.927 -18.252 39.841 1.00 52.56 89 PRO A C 1
ATOM 702 O O . PRO A 1 89 ? -50.560 -18.350 40.885 1.00 52.56 89 PRO A O 1
ATOM 705 N N . GLU A 1 90 ? -50.502 -18.414 38.642 1.00 58.84 90 GLU A N 1
ATOM 706 C CA . GLU A 1 90 ? -51.950 -18.601 38.433 1.00 58.84 90 GLU A CA 1
ATOM 707 C C . GLU A 1 90 ? -52.346 -20.054 38.096 1.00 58.84 90 GLU A C 1
ATOM 709 O O . GLU A 1 90 ? -53.523 -20.385 38.100 1.00 58.84 90 GLU A O 1
ATOM 714 N N . SER A 1 91 ? -51.391 -20.963 37.857 1.00 55.72 91 SER A N 1
ATOM 715 C CA . SER A 1 91 ? -51.690 -22.386 37.597 1.00 55.72 91 SER A CA 1
ATOM 716 C C . SER A 1 91 ? -51.656 -23.267 38.850 1.00 55.72 91 SER A C 1
ATOM 718 O O . SER A 1 91 ? -52.287 -24.321 38.878 1.00 55.72 91 SER A O 1
ATOM 720 N N . SER A 1 92 ? -50.974 -22.836 39.917 1.00 52.88 92 SER A N 1
ATOM 721 C CA . SER A 1 92 ? -50.957 -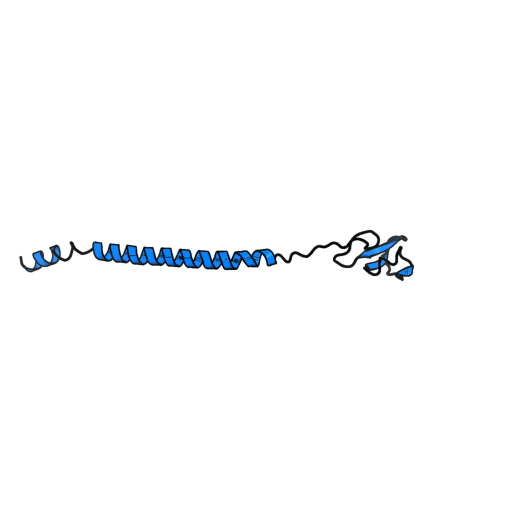23.569 41.187 1.00 52.88 92 SER A CA 1
ATOM 722 C C . SER A 1 92 ? -52.247 -23.409 41.994 1.00 52.88 92 SER A C 1
ATOM 724 O O . SER A 1 92 ? -52.487 -24.213 42.886 1.00 52.88 92 SER A O 1
ATOM 726 N N . PHE A 1 93 ? -53.072 -22.397 41.700 1.00 60.09 93 PHE A N 1
ATOM 727 C CA . PHE A 1 93 ? -54.331 -22.179 42.420 1.00 60.09 93 PHE A CA 1
ATOM 728 C C . PHE A 1 93 ? -55.499 -22.961 41.798 1.00 60.09 93 PHE A C 1
ATOM 730 O O . PHE A 1 93 ? -56.252 -23.602 42.521 1.00 60.09 93 PHE A O 1
ATOM 737 N N . GLU A 1 94 ? -55.602 -23.005 40.464 1.00 57.69 94 GLU A N 1
ATOM 738 C CA . GLU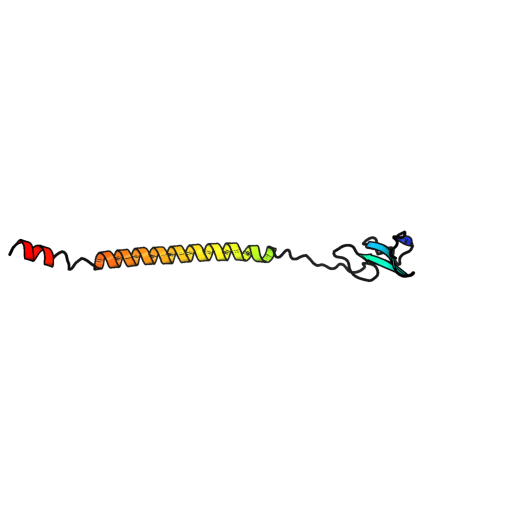 A 1 94 ? -56.676 -23.742 39.772 1.00 57.69 94 GLU A CA 1
ATOM 739 C C . GLU A 1 94 ? -56.561 -25.268 39.930 1.00 57.69 94 GLU A C 1
ATOM 741 O O . GLU A 1 94 ? -57.577 -25.950 40.026 1.00 57.69 94 GLU A O 1
ATOM 746 N N . LEU A 1 95 ? -55.346 -25.829 40.025 1.00 58.16 95 LEU A N 1
ATOM 747 C CA . LEU A 1 95 ? -55.197 -27.281 40.196 1.00 58.16 95 LEU A CA 1
ATOM 748 C C . LEU A 1 95 ? -55.572 -27.761 41.612 1.00 58.16 95 LEU A C 1
ATOM 750 O O . LEU A 1 95 ? -56.024 -28.891 41.758 1.00 58.16 95 LEU A O 1
ATOM 754 N N . GLN A 1 96 ? -55.435 -26.922 42.649 1.00 59.97 96 GLN A N 1
ATOM 755 C CA . GLN A 1 96 ? -55.816 -27.305 44.018 1.00 59.97 96 GLN A CA 1
ATOM 756 C C . GLN A 1 96 ? -57.337 -27.329 44.230 1.00 59.97 96 GLN A C 1
ATOM 758 O O . GLN A 1 96 ? -57.817 -28.120 45.033 1.00 59.97 96 GLN A O 1
ATOM 763 N N . ILE A 1 97 ? -58.107 -26.511 43.502 1.00 59.12 97 ILE 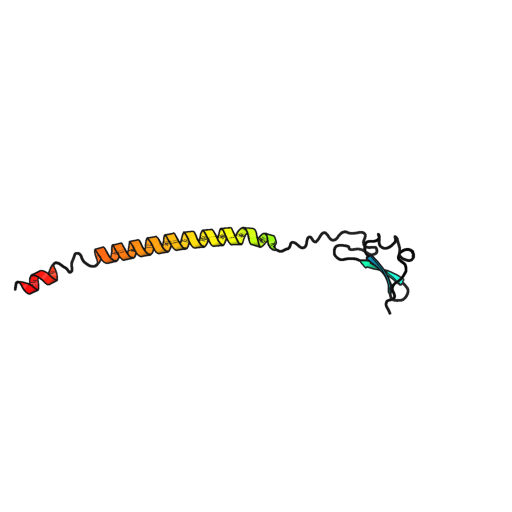A N 1
ATOM 764 C CA . ILE A 1 97 ? -59.569 -26.432 43.680 1.00 59.12 97 ILE A CA 1
ATOM 765 C C . ILE A 1 97 ? -60.284 -27.667 43.108 1.00 59.12 97 ILE A C 1
ATOM 767 O O . ILE A 1 97 ? -61.324 -28.062 43.627 1.00 59.12 97 ILE A O 1
ATOM 771 N N . ILE A 1 98 ? -59.735 -28.306 42.069 1.00 58.53 98 ILE A N 1
ATOM 772 C CA . ILE A 1 98 ? -60.366 -29.487 41.455 1.00 58.53 98 ILE A CA 1
ATOM 773 C C . ILE A 1 98 ? -60.172 -30.744 42.321 1.00 58.53 98 ILE A C 1
ATOM 775 O O . ILE A 1 98 ? -60.980 -31.661 42.237 1.00 58.53 98 ILE A O 1
ATOM 779 N N . GLU A 1 99 ? -59.139 -30.804 43.166 1.00 68.31 99 GLU A N 1
ATOM 780 C CA . GLU A 1 99 ? -58.859 -32.003 43.972 1.00 68.31 99 GLU A CA 1
ATOM 781 C C . GLU A 1 99 ? -59.656 -32.064 45.291 1.00 68.31 99 GLU A C 1
ATOM 783 O O . GLU A 1 99 ? -59.785 -33.142 45.868 1.00 68.31 99 GLU A O 1
ATOM 788 N N . GLU A 1 100 ? -60.242 -30.948 45.747 1.00 61.41 100 GLU A N 1
ATOM 789 C CA . GLU A 1 100 ? -61.098 -30.901 46.951 1.00 61.41 100 GLU A CA 1
ATOM 790 C C . GLU A 1 100 ? -62.606 -30.719 46.663 1.00 61.41 100 GLU A C 1
ATOM 792 O O . GLU A 1 100 ? -63.386 -30.529 47.600 1.00 61.41 100 GLU A O 1
ATOM 797 N N . ALA A 1 101 ? -63.038 -30.809 45.400 1.00 61.16 101 ALA A N 1
ATOM 798 C CA . ALA A 1 101 ? -64.455 -30.830 45.010 1.00 61.16 101 ALA A CA 1
ATOM 799 C C . ALA A 1 101 ? -64.927 -32.250 44.659 1.00 61.16 101 ALA A C 1
ATOM 801 O O . ALA A 1 101 ? -66.030 -32.628 45.120 1.00 61.16 101 ALA A O 1
#